Protein AF-A0A0J9SZX3-F1 (afdb_monomer_lite)

InterPro domains:
  IPR008780 Plasmodium vivax Vir [PF05795] (6-105)

Organism: Plasmodium vivax (strain Brazil I) (NCBI:txid1033975)

Foldseek 3Di:
DPVVVVVVPDDPPDPVDDPPDPPDDPVQVVLVVLLVVCLVCVVVLVVLLPDLPNQLDPVNLVSLVVSLVSLVVLVVCLVDDHPSYDNVVNCVSDDPCVNVVSVVSNVSSVVSNVVVVVVVVVVVVD

Radius of gyration: 20.73 Å; chains: 1; bounding box: 51×22×68 Å

Sequence (126 aa):
MIYGELYSNIAEDFII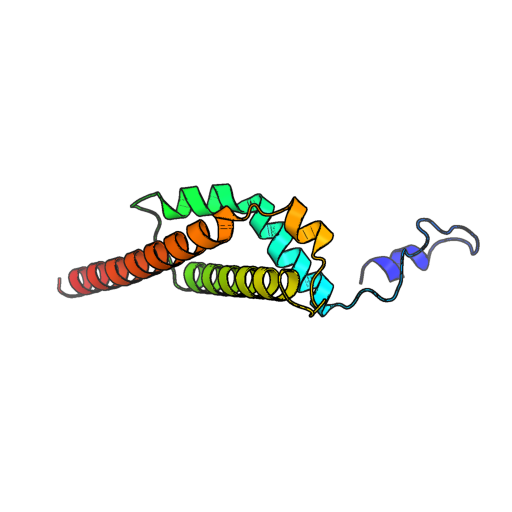CNPLNTHINRDIFFKNKMLFDYSKDYKNIDLDTLHGQTTCNKDYKDYMEKYISMYKGAYLDCKGEKKNFDCKYFSTLFQENQYKHLNTLKWMIQLKVELQKLLRAQLLQY

pLDDT: mean 77.6, std 12.15, range [50.72, 91.38]

Structure (mmCIF, N/CA/C/O backbone):
data_AF-A0A0J9SZX3-F1
#
_entry.id   AF-A0A0J9SZX3-F1
#
loop_
_atom_site.group_PDB
_atom_site.id
_atom_site.type_symbol
_atom_site.label_atom_id
_atom_site.label_alt_id
_atom_site.label_comp_id
_atom_site.label_asym_id
_atom_site.label_entity_id
_atom_site.label_seq_id
_atom_site.pdbx_PDB_ins_code
_atom_site.Cartn_x
_atom_site.Cartn_y
_atom_site.Cartn_z
_atom_site.occupancy
_atom_site.B_iso_or_equiv
_atom_site.auth_seq_id
_atom_site.auth_comp_id
_atom_site.auth_asym_id
_atom_site.auth_atom_id
_atom_site.pdbx_PDB_model_num
ATOM 1 N N . MET A 1 1 ? -10.028 -8.873 -24.886 1.00 53.22 1 MET A N 1
ATOM 2 C CA . MET A 1 1 ? -9.242 -9.258 -26.072 1.00 53.22 1 MET A CA 1
ATOM 3 C C . MET A 1 1 ? -9.576 -8.264 -27.180 1.00 53.22 1 MET A C 1
ATOM 5 O O . MET A 1 1 ? -10.321 -8.593 -28.076 1.00 53.22 1 MET A O 1
ATOM 9 N N . ILE A 1 2 ? -9.109 -7.015 -27.047 1.00 53.38 2 ILE A N 1
ATOM 10 C CA . ILE A 1 2 ? -9.545 -5.880 -27.894 1.00 53.38 2 ILE A CA 1
ATOM 11 C C . ILE A 1 2 ? -8.581 -5.660 -29.076 1.00 53.38 2 ILE A C 1
ATOM 13 O O . ILE A 1 2 ? -8.982 -5.222 -30.145 1.00 53.38 2 ILE A O 1
ATOM 17 N N . TYR A 1 3 ? -7.308 -6.033 -28.920 1.00 50.72 3 TYR A N 1
ATOM 18 C CA . TYR A 1 3 ? -6.287 -5.813 -29.950 1.00 50.72 3 TYR A CA 1
ATOM 19 C C . TYR A 1 3 ? -6.412 -6.747 -31.163 1.00 50.72 3 TYR A C 1
ATOM 21 O O . TYR A 1 3 ? -6.069 -6.343 -32.265 1.00 50.72 3 TYR A O 1
ATOM 29 N N . GLY A 1 4 ? -6.914 -7.975 -30.980 1.00 54.25 4 GLY A N 1
ATOM 30 C CA . GLY A 1 4 ? -7.022 -8.954 -32.071 1.00 54.25 4 GLY A CA 1
ATOM 31 C C . GLY A 1 4 ? -8.046 -8.563 -33.139 1.00 54.25 4 GLY A C 1
ATOM 32 O O . GLY A 1 4 ? -7.789 -8.722 -34.326 1.00 54.25 4 GLY A O 1
ATOM 33 N N . GLU A 1 5 ? -9.174 -7.984 -32.726 1.00 59.31 5 GLU A N 1
ATOM 34 C CA . GLU A 1 5 ? -10.237 -7.553 -33.645 1.00 59.31 5 GLU A CA 1
ATOM 35 C C . GLU A 1 5 ? -9.813 -6.330 -34.474 1.00 59.31 5 GLU A C 1
ATOM 37 O O . GLU A 1 5 ? -10.094 -6.267 -35.672 1.00 59.31 5 GLU A O 1
ATOM 42 N N . LEU A 1 6 ? -9.050 -5.409 -33.872 1.00 55.28 6 LEU A N 1
ATOM 43 C CA . LEU A 1 6 ? -8.512 -4.218 -34.542 1.00 55.28 6 LEU A CA 1
ATOM 44 C C . LEU A 1 6 ? -7.526 -4.553 -35.669 1.00 55.28 6 LEU A C 1
ATOM 46 O O . LEU A 1 6 ? -7.510 -3.852 -36.673 1.00 55.28 6 LEU A O 1
ATOM 50 N N . TYR A 1 7 ? -6.744 -5.626 -35.526 1.00 55.78 7 TYR A N 1
ATOM 51 C CA . TYR A 1 7 ? -5.743 -6.042 -36.517 1.00 55.78 7 TYR A CA 1
ATOM 52 C C . TYR A 1 7 ? -6.299 -6.924 -37.644 1.00 55.78 7 TYR A C 1
ATOM 54 O O . TYR A 1 7 ? -5.657 -7.061 -38.677 1.00 55.78 7 TYR A O 1
ATOM 62 N N . SER A 1 8 ? -7.491 -7.502 -37.475 1.00 58.56 8 SER A N 1
ATOM 63 C CA . SER A 1 8 ? -8.088 -8.415 -38.465 1.00 58.56 8 SER A CA 1
ATOM 64 C C . SER A 1 8 ? -8.721 -7.729 -39.687 1.00 58.56 8 SER A C 1
ATOM 66 O O . SER A 1 8 ? -9.003 -8.400 -40.674 1.00 58.56 8 SER A O 1
ATOM 68 N N . ASN A 1 9 ? -8.934 -6.407 -39.638 1.00 56.88 9 ASN A N 1
ATOM 69 C CA . ASN A 1 9 ? -9.701 -5.650 -40.641 1.00 56.88 9 ASN A CA 1
ATOM 70 C C . ASN A 1 9 ? -8.883 -4.597 -41.412 1.00 56.88 9 ASN A C 1
ATOM 72 O O . ASN A 1 9 ? -9.462 -3.723 -42.057 1.00 56.88 9 ASN A O 1
ATOM 76 N N . ILE A 1 10 ? -7.552 -4.640 -41.341 1.00 56.94 10 ILE A N 1
ATOM 77 C CA . ILE A 1 10 ? -6.673 -3.657 -41.991 1.00 56.94 10 ILE A CA 1
ATOM 78 C C . ILE A 1 10 ? -5.824 -4.350 -43.055 1.00 56.94 10 ILE A C 1
ATOM 80 O O . ILE A 1 10 ? -5.235 -5.395 -42.790 1.00 56.94 10 ILE A O 1
ATOM 84 N N . ALA A 1 11 ? -5.797 -3.768 -44.260 1.00 59.06 11 ALA A N 1
ATOM 85 C CA . ALA A 1 11 ? -4.936 -4.203 -45.357 1.00 59.06 11 ALA A CA 1
ATOM 86 C C . ALA A 1 11 ? -3.480 -4.296 -44.874 1.00 59.06 11 ALA A C 1
ATOM 88 O O . ALA A 1 11 ? -3.060 -3.472 -44.060 1.00 59.06 11 ALA A O 1
ATOM 89 N N . GLU A 1 12 ? -2.755 -5.297 -45.377 1.00 57.19 12 GLU A N 1
ATOM 90 C CA . GLU A 1 12 ? -1.538 -5.922 -44.820 1.00 57.19 12 GLU A CA 1
ATOM 91 C C . GLU A 1 12 ? -0.381 -4.982 -44.399 1.00 57.19 12 GLU A C 1
ATOM 93 O O . GLU A 1 12 ? 0.527 -5.427 -43.705 1.00 57.19 12 GLU A O 1
ATOM 98 N N . ASP A 1 13 ? -0.447 -3.681 -44.693 1.00 56.00 13 ASP A N 1
ATOM 99 C CA . ASP A 1 13 ? 0.618 -2.701 -44.448 1.00 56.00 13 ASP A CA 1
ATOM 100 C C . ASP A 1 13 ? 0.299 -1.608 -43.405 1.00 56.00 13 ASP A C 1
ATOM 102 O O . ASP A 1 13 ? 1.117 -0.714 -43.176 1.00 56.00 13 ASP A O 1
ATOM 106 N N . PHE A 1 14 ? -0.862 -1.632 -42.736 1.00 58.31 14 PHE A N 1
ATOM 107 C CA . PHE A 1 14 ? -1.227 -0.579 -41.772 1.00 58.31 14 PHE A CA 1
ATOM 108 C C . PHE A 1 14 ? -0.963 -0.981 -40.311 1.00 58.31 14 PHE A C 1
ATOM 110 O O . PHE A 1 14 ? -1.860 -1.391 -39.574 1.00 58.31 14 PHE A O 1
ATOM 117 N N . ILE A 1 15 ? 0.280 -0.823 -39.843 1.00 58.69 15 ILE A N 1
ATOM 118 C CA . ILE A 1 15 ? 0.596 -0.953 -38.412 1.00 58.69 15 ILE A CA 1
ATOM 119 C C . ILE A 1 15 ? 0.103 0.306 -37.674 1.00 58.69 15 ILE A C 1
ATOM 121 O O . ILE A 1 15 ? 0.821 1.298 -37.581 1.00 58.69 15 ILE A O 1
ATOM 125 N N . ILE A 1 16 ? -1.127 0.274 -37.138 1.00 61.84 16 ILE A N 1
ATOM 126 C CA . ILE A 1 16 ? -1.720 1.411 -36.395 1.00 61.84 16 ILE A CA 1
ATOM 127 C C . ILE A 1 16 ? -0.875 1.766 -35.161 1.00 61.84 16 ILE A C 1
ATOM 129 O O . ILE A 1 16 ? -0.674 2.941 -34.865 1.00 61.84 16 ILE A O 1
ATOM 133 N N . CYS A 1 17 ? -0.338 0.757 -34.472 1.00 61.09 17 CYS A N 1
ATOM 134 C CA . CYS A 1 17 ? 0.609 0.922 -33.373 1.00 61.09 17 CYS A CA 1
ATOM 135 C C . CYS A 1 17 ? 1.563 -0.271 -33.361 1.00 61.09 17 CYS A C 1
ATOM 137 O O . CYS A 1 17 ? 1.113 -1.383 -33.079 1.00 61.09 17 CYS A O 1
ATOM 139 N N . ASN A 1 18 ? 2.866 -0.061 -33.582 1.00 60.44 18 ASN A N 1
ATOM 140 C CA . ASN A 1 18 ? 3.851 -1.115 -33.324 1.00 60.44 18 ASN A CA 1
ATOM 141 C C . ASN A 1 18 ? 3.641 -1.616 -31.887 1.00 60.44 18 ASN A C 1
ATOM 143 O O . ASN A 1 18 ? 3.671 -0.785 -30.971 1.00 60.44 18 ASN A O 1
ATOM 147 N N . PRO A 1 19 ? 3.396 -2.920 -31.655 1.00 58.69 19 PRO A N 1
ATOM 148 C CA . PRO A 1 19 ? 3.255 -3.430 -30.303 1.00 58.69 19 PRO A CA 1
ATOM 149 C C . PRO A 1 19 ? 4.563 -3.163 -29.560 1.00 58.69 19 PRO A C 1
ATOM 151 O O . PRO A 1 19 ? 5.585 -3.808 -29.794 1.00 58.69 19 PRO A O 1
ATOM 154 N N . LEU A 1 20 ? 4.541 -2.159 -28.684 1.00 60.97 20 LEU A N 1
ATOM 155 C CA . LEU A 1 20 ? 5.663 -1.829 -27.822 1.00 60.97 20 LEU A CA 1
ATOM 156 C C . LEU A 1 20 ? 5.816 -2.973 -26.824 1.00 60.97 20 LEU A C 1
ATOM 158 O O . LEU A 1 20 ? 5.102 -3.042 -25.831 1.00 60.97 20 LEU A O 1
ATOM 162 N N . ASN A 1 21 ? 6.771 -3.853 -27.120 1.00 56.81 21 ASN A N 1
ATOM 163 C CA . ASN A 1 21 ? 7.267 -4.907 -26.245 1.00 56.81 21 ASN A CA 1
ATOM 164 C C . ASN A 1 21 ? 6.199 -5.952 -25.851 1.00 56.81 21 ASN A C 1
ATOM 166 O O . ASN A 1 21 ? 5.454 -5.805 -24.887 1.00 56.81 21 ASN A O 1
ATOM 170 N N . THR A 1 22 ? 6.146 -7.065 -26.583 1.00 57.16 22 THR A N 1
ATOM 171 C CA . THR A 1 22 ? 5.174 -8.158 -26.382 1.00 57.16 22 THR A CA 1
ATOM 172 C C . THR A 1 22 ? 5.386 -8.964 -25.095 1.00 57.16 22 THR A C 1
ATOM 174 O O . THR A 1 22 ? 4.530 -9.766 -24.725 1.00 57.16 22 THR A O 1
ATOM 177 N N . HIS A 1 23 ? 6.493 -8.748 -24.380 1.00 66.69 23 HIS A N 1
ATOM 178 C CA . HIS A 1 23 ? 6.861 -9.494 -23.175 1.00 66.69 23 HIS A CA 1
ATOM 179 C C . HIS A 1 23 ? 6.585 -8.714 -21.881 1.00 66.69 23 HIS A C 1
ATOM 181 O O . HIS A 1 23 ? 7.402 -8.693 -20.960 1.00 66.69 23 HIS A O 1
ATOM 187 N N . ILE A 1 24 ? 5.417 -8.076 -2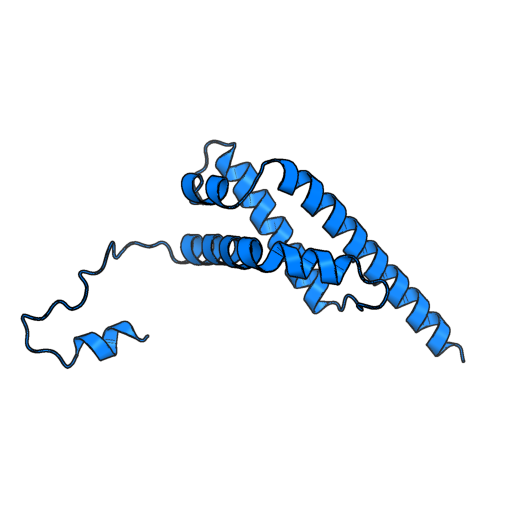1.781 1.00 70.25 24 ILE A N 1
ATOM 188 C CA . ILE A 1 24 ? 4.959 -7.517 -20.504 1.00 70.25 24 ILE A CA 1
ATOM 189 C C . ILE A 1 24 ? 4.533 -8.677 -19.604 1.00 70.25 24 ILE A C 1
ATOM 191 O O . ILE A 1 24 ? 3.558 -9.378 -19.877 1.00 70.25 24 ILE A O 1
ATOM 195 N N . ASN A 1 25 ? 5.250 -8.873 -18.499 1.00 82.38 25 ASN A N 1
ATOM 196 C CA . ASN A 1 25 ? 4.835 -9.827 -17.482 1.00 82.38 25 ASN A CA 1
ATOM 197 C C . ASN A 1 25 ? 3.489 -9.377 -16.882 1.00 82.38 25 ASN A C 1
ATOM 199 O O . ASN A 1 25 ? 3.388 -8.309 -16.272 1.00 82.38 25 ASN A O 1
ATOM 203 N N . ARG A 1 26 ? 2.458 -10.210 -17.060 1.00 83.81 26 ARG A N 1
ATOM 204 C CA . ARG A 1 26 ? 1.079 -9.931 -16.637 1.00 83.81 26 ARG A CA 1
ATOM 205 C C . ARG A 1 26 ? 0.970 -9.629 -15.141 1.00 83.81 26 ARG A C 1
ATOM 207 O O . ARG A 1 26 ? 0.232 -8.724 -14.756 1.00 83.81 26 ARG A O 1
ATO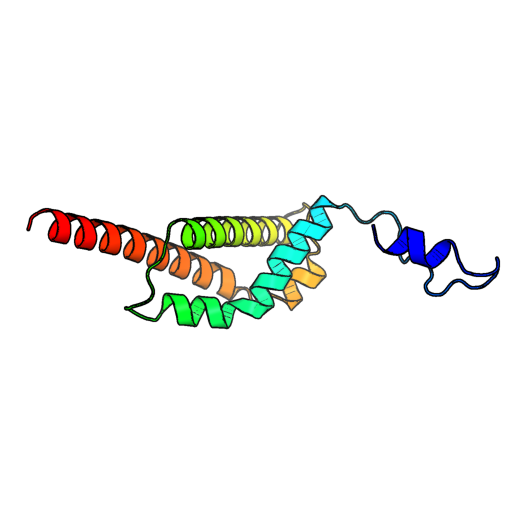M 214 N N . ASP A 1 27 ? 1.719 -10.342 -14.308 1.00 85.06 27 ASP A N 1
ATOM 215 C CA . ASP A 1 27 ? 1.674 -10.165 -12.857 1.00 85.06 27 ASP A CA 1
ATOM 216 C C . ASP A 1 27 ? 2.327 -8.848 -12.443 1.00 85.06 27 ASP A C 1
ATOM 218 O O . ASP A 1 27 ? 1.775 -8.121 -11.617 1.00 85.06 27 ASP A O 1
ATOM 222 N N . ILE A 1 28 ? 3.464 -8.499 -13.052 1.00 82.44 28 ILE A N 1
ATOM 223 C CA . ILE A 1 28 ? 4.126 -7.204 -12.836 1.00 82.44 28 ILE A CA 1
ATOM 224 C C . ILE A 1 28 ? 3.200 -6.065 -13.277 1.00 82.44 28 ILE A C 1
ATOM 226 O O . ILE A 1 28 ? 3.049 -5.079 -12.554 1.00 82.44 28 ILE A O 1
ATOM 230 N N . PHE A 1 29 ? 2.517 -6.220 -14.414 1.00 85.62 29 PHE A N 1
ATOM 231 C CA . PHE A 1 29 ? 1.549 -5.237 -14.895 1.00 85.62 29 PHE A CA 1
ATOM 232 C C . PHE A 1 29 ? 0.424 -4.994 -13.882 1.00 85.62 29 PHE A C 1
ATOM 234 O O . PHE A 1 29 ? 0.187 -3.848 -13.503 1.00 85.62 29 PHE A O 1
ATOM 241 N N . PHE A 1 30 ? -0.249 -6.043 -13.397 1.00 87.62 30 PHE A N 1
ATOM 242 C CA . PHE A 1 30 ? -1.354 -5.865 -12.447 1.00 87.62 30 PHE A CA 1
ATOM 243 C C . PHE A 1 30 ? -0.899 -5.319 -11.094 1.00 87.62 30 PHE A C 1
ATOM 245 O O . PHE A 1 30 ? -1.615 -4.517 -10.491 1.00 87.62 30 PHE A O 1
ATOM 252 N N . LYS A 1 31 ? 0.294 -5.703 -10.631 1.00 88.31 31 LYS A N 1
ATOM 253 C CA . LYS A 1 31 ? 0.903 -5.142 -9.420 1.00 88.31 31 LYS A CA 1
ATOM 254 C C . LYS A 1 31 ? 1.154 -3.639 -9.564 1.00 88.31 31 LYS A C 1
ATOM 256 O O . LYS A 1 31 ? 0.716 -2.865 -8.716 1.00 88.31 31 LYS A O 1
ATOM 261 N N . ASN A 1 32 ? 1.782 -3.218 -10.663 1.00 85.88 32 ASN A N 1
ATOM 262 C CA . ASN A 1 32 ? 2.033 -1.803 -10.943 1.00 85.88 32 ASN A CA 1
ATOM 263 C C . ASN A 1 32 ? 0.733 -1.018 -11.164 1.00 85.88 32 ASN A C 1
ATOM 265 O O . ASN A 1 32 ? 0.621 0.104 -10.678 1.00 85.88 32 ASN A O 1
ATOM 269 N N . LYS A 1 33 ? -0.273 -1.609 -11.824 1.00 89.94 33 LYS A N 1
ATOM 270 C CA . LYS A 1 33 ? -1.596 -0.990 -11.985 1.00 89.94 33 LYS A CA 1
ATOM 271 C C . LYS A 1 33 ? -2.245 -0.715 -10.629 1.00 89.94 33 LYS A C 1
ATOM 273 O O . LYS A 1 33 ? -2.715 0.390 -10.406 1.00 89.94 33 LYS A O 1
ATOM 278 N N . MET A 1 34 ? -2.230 -1.686 -9.715 1.00 89.94 34 MET A N 1
ATOM 279 C CA . MET A 1 34 ? -2.815 -1.512 -8.382 1.00 89.94 34 MET A CA 1
ATOM 280 C C . MET A 1 34 ? -2.157 -0.357 -7.611 1.00 89.94 34 MET A C 1
ATOM 282 O O . MET A 1 34 ? -2.840 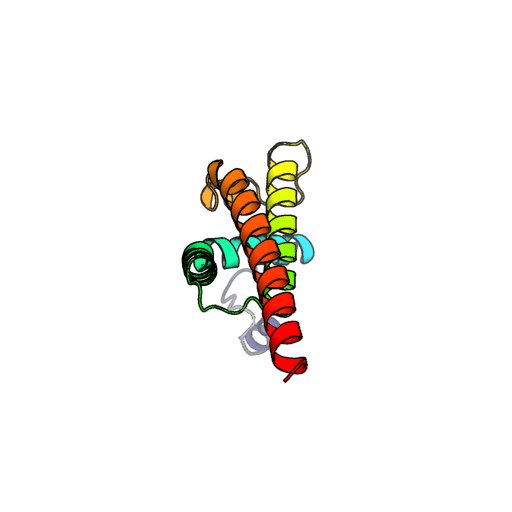0.426 -6.956 1.00 89.94 34 MET A O 1
ATOM 286 N N . LEU A 1 35 ? -0.831 -0.237 -7.708 1.00 90.06 35 LEU A N 1
ATOM 287 C CA . LEU A 1 35 ? -0.087 0.873 -7.114 1.00 90.06 35 LEU A CA 1
ATOM 288 C C . LEU A 1 35 ? -0.433 2.207 -7.791 1.00 90.06 35 LEU A C 1
ATOM 290 O O . LEU A 1 35 ? -0.656 3.205 -7.110 1.00 90.06 35 LEU A O 1
ATOM 294 N N . PHE A 1 36 ? -0.527 2.224 -9.120 1.00 91.12 36 PHE A N 1
ATOM 295 C CA . PHE A 1 36 ? -0.934 3.408 -9.869 1.00 91.12 36 PHE A CA 1
ATOM 296 C C . PHE A 1 36 ? -2.335 3.884 -9.478 1.00 91.12 36 PHE A C 1
ATOM 298 O O . PHE A 1 36 ? -2.484 5.055 -9.138 1.00 91.12 36 PHE A O 1
ATOM 305 N N . ASP A 1 37 ? -3.330 2.996 -9.482 1.00 89.12 37 ASP A N 1
ATOM 306 C CA . ASP A 1 37 ? -4.716 3.334 -9.144 1.00 89.12 37 ASP A CA 1
ATOM 307 C C . ASP A 1 37 ? -4.774 3.996 -7.757 1.00 89.12 37 ASP A C 1
ATOM 309 O O . ASP A 1 37 ? -5.294 5.100 -7.603 1.00 89.12 37 ASP A O 1
ATOM 313 N N . TYR A 1 38 ? -4.106 3.404 -6.761 1.00 85.12 38 TYR A N 1
ATOM 314 C CA . TYR A 1 38 ? -4.029 4.009 -5.433 1.00 85.12 38 TYR A CA 1
ATOM 315 C C . TYR A 1 38 ? -3.322 5.366 -5.432 1.00 85.12 38 TYR A C 1
ATOM 317 O O . TYR A 1 38 ? -3.765 6.287 -4.753 1.00 85.12 38 TYR A O 1
ATOM 325 N N . SER A 1 39 ? -2.220 5.527 -6.173 1.00 87.69 39 SER A N 1
ATOM 326 C CA . SER A 1 39 ? -1.506 6.813 -6.228 1.00 87.69 39 SER A CA 1
ATOM 327 C C . SER A 1 39 ? -2.408 7.963 -6.702 1.00 87.69 39 SER A C 1
ATOM 329 O O . SER A 1 39 ? -2.133 9.126 -6.404 1.00 87.69 39 SER A O 1
ATOM 331 N N . LYS A 1 40 ? -3.490 7.646 -7.426 1.00 88.75 40 LYS A N 1
ATOM 332 C CA . LYS A 1 40 ? -4.512 8.602 -7.859 1.00 88.75 40 LYS A CA 1
ATOM 333 C C . LYS A 1 40 ? -5.629 8.771 -6.833 1.00 88.75 40 LYS A C 1
ATOM 335 O O . LYS A 1 40 ? -6.056 9.902 -6.616 1.00 88.75 40 LYS A O 1
ATOM 340 N N . ASP A 1 41 ? -6.018 7.697 -6.154 1.00 81.94 41 ASP A N 1
ATOM 341 C CA . ASP A 1 41 ? -7.134 7.694 -5.202 1.00 81.94 41 ASP A CA 1
ATOM 342 C C . ASP A 1 41 ? -6.752 7.959 -3.738 1.00 81.94 41 ASP A C 1
ATOM 344 O O . ASP A 1 41 ? -7.641 8.105 -2.900 1.00 81.94 41 ASP A O 1
ATOM 348 N N . TYR A 1 42 ? -5.462 8.074 -3.397 1.00 77.62 42 TYR A N 1
ATOM 349 C CA . TYR A 1 42 ? -5.021 8.178 -1.997 1.00 77.62 42 TYR A CA 1
ATOM 350 C C . TYR A 1 42 ? -5.695 9.330 -1.233 1.00 77.62 42 TYR A C 1
ATOM 352 O O . TYR A 1 42 ? -6.012 9.185 -0.057 1.00 77.62 42 TYR A O 1
ATOM 360 N N . LYS A 1 43 ? -5.960 10.464 -1.902 1.00 75.56 43 LYS A N 1
ATOM 361 C CA . LYS A 1 43 ? -6.647 11.610 -1.287 1.00 75.56 43 LYS A CA 1
ATOM 362 C C . LYS A 1 43 ? -8.088 11.279 -0.910 1.00 75.56 43 LYS A C 1
ATOM 364 O O . LYS A 1 43 ? -8.539 11.689 0.151 1.00 75.56 43 LYS A O 1
ATOM 369 N N . ASN A 1 44 ? -8.794 10.542 -1.763 1.00 77.94 44 ASN A N 1
ATOM 370 C CA . ASN A 1 44 ? -10.170 10.127 -1.496 1.00 77.94 44 ASN A CA 1
ATOM 371 C C . ASN A 1 44 ? -10.196 9.125 -0.338 1.00 77.94 44 ASN A C 1
ATOM 373 O O . ASN A 1 44 ? -10.964 9.293 0.600 1.00 77.94 44 ASN A O 1
ATOM 377 N N . ILE A 1 45 ? -9.261 8.172 -0.338 1.00 73.88 45 ILE A N 1
ATOM 378 C CA . ILE A 1 45 ? -9.074 7.201 0.749 1.00 73.88 45 ILE A CA 1
ATOM 379 C C . ILE A 1 45 ? -8.789 7.900 2.086 1.00 73.88 45 ILE A C 1
ATOM 381 O O . ILE A 1 45 ? -9.327 7.499 3.121 1.00 73.88 45 ILE A O 1
ATOM 385 N N . ASP A 1 46 ? -7.966 8.951 2.086 1.00 72.88 46 ASP A N 1
ATOM 386 C CA . ASP A 1 46 ? -7.693 9.744 3.286 1.00 72.88 46 ASP A CA 1
ATOM 387 C C . ASP A 1 46 ? -8.961 10.438 3.796 1.00 72.88 46 ASP A C 1
ATOM 389 O O . ASP A 1 46 ? -9.269 10.350 4.985 1.00 72.88 46 ASP A O 1
ATOM 393 N N . LEU A 1 47 ? -9.734 11.073 2.910 1.00 71.81 47 LEU A N 1
ATOM 394 C CA . LEU A 1 47 ? -10.993 11.736 3.266 1.00 71.81 47 LEU A CA 1
ATOM 395 C C . LEU A 1 47 ? -12.031 10.742 3.809 1.00 71.81 47 LEU A C 1
ATOM 397 O O . LEU A 1 47 ? -12.621 10.982 4.868 1.00 71.81 47 LEU A O 1
ATOM 401 N N . ASP A 1 48 ? -12.180 9.591 3.154 1.00 69.50 48 ASP A N 1
ATOM 402 C CA . ASP A 1 48 ? -13.063 8.505 3.586 1.00 69.50 48 ASP A CA 1
ATOM 403 C C . ASP A 1 48 ? -12.629 7.941 4.943 1.00 69.50 48 ASP A C 1
ATOM 405 O O . ASP A 1 48 ? -13.457 7.569 5.782 1.00 69.50 48 ASP A O 1
ATOM 409 N N . THR A 1 49 ? -11.324 7.921 5.216 1.00 66.50 49 THR A N 1
ATOM 410 C CA . THR A 1 49 ? -10.791 7.446 6.496 1.00 66.50 49 THR A CA 1
ATOM 411 C C . THR A 1 49 ? -10.887 8.507 7.601 1.00 66.50 49 THR A C 1
ATOM 413 O O . THR A 1 49 ? -11.003 8.141 8.771 1.00 66.50 49 THR A O 1
ATOM 416 N N . LEU A 1 50 ? -10.940 9.802 7.282 1.00 66.19 50 LEU A N 1
ATOM 417 C CA . LEU A 1 50 ? -11.082 10.886 8.265 1.00 66.19 50 LEU A CA 1
ATOM 418 C C . LEU A 1 50 ? -12.524 11.088 8.749 1.00 66.19 50 LEU A C 1
ATOM 420 O O . LEU A 1 50 ? -12.731 11.430 9.914 1.00 66.19 50 LEU A O 1
ATOM 424 N N . HIS A 1 51 ? -13.531 10.846 7.907 1.00 64.69 51 HIS A N 1
ATOM 425 C CA . HIS A 1 51 ? -14.920 11.088 8.305 1.00 64.69 51 HIS A CA 1
ATOM 426 C C . HIS A 1 51 ? -15.390 10.092 9.381 1.00 64.69 51 HIS A C 1
ATOM 428 O O . HIS A 1 51 ? -15.309 8.875 9.225 1.00 64.69 51 HIS A O 1
ATOM 434 N N . GLY A 1 52 ? -15.912 10.586 10.508 1.00 59.22 52 GLY A N 1
ATOM 435 C CA . GLY A 1 52 ? -16.391 9.728 11.607 1.00 59.22 52 GLY A CA 1
ATOM 436 C C . GLY A 1 52 ? -17.617 8.874 11.249 1.00 59.22 52 GLY A C 1
ATOM 437 O O . GLY A 1 52 ? -17.897 7.887 11.921 1.00 59.22 52 GLY A O 1
ATOM 438 N N . GL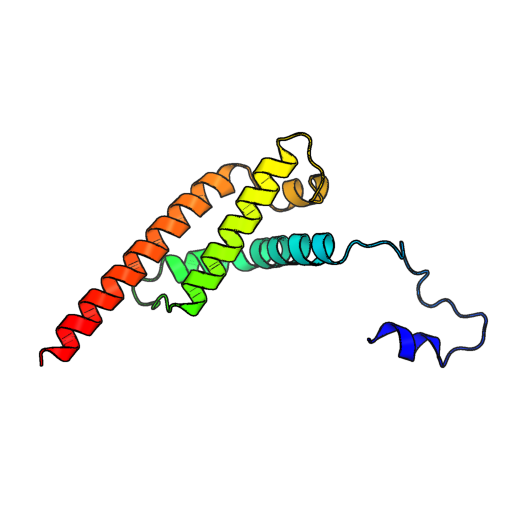N A 1 53 ? -18.328 9.242 10.180 1.00 60.31 53 GLN A N 1
ATOM 439 C CA . GLN A 1 53 ? -19.568 8.599 9.729 1.00 60.31 53 GLN A CA 1
ATOM 440 C C . GLN A 1 53 ? -19.356 7.560 8.619 1.00 60.31 53 GLN A C 1
ATOM 442 O O . GLN A 1 53 ? -20.269 6.788 8.333 1.00 60.31 53 GLN A O 1
ATOM 447 N N . THR A 1 54 ? -18.174 7.502 7.996 1.00 64.25 54 THR A N 1
ATOM 448 C CA . THR A 1 54 ? -17.868 6.482 6.987 1.00 64.25 54 THR A CA 1
ATOM 449 C C . THR A 1 54 ? -17.721 5.128 7.668 1.00 64.25 54 THR A C 1
ATOM 451 O O . THR A 1 54 ? -16.771 4.866 8.411 1.00 64.25 54 THR A O 1
ATOM 454 N N . THR A 1 55 ? -18.677 4.239 7.410 1.00 64.25 55 THR A N 1
ATOM 455 C CA . THR A 1 55 ? -18.609 2.855 7.865 1.00 64.25 55 THR A CA 1
ATOM 456 C C . THR A 1 55 ? -17.567 2.102 7.049 1.00 64.25 55 THR A C 1
ATOM 458 O O . THR A 1 55 ? -17.776 1.852 5.863 1.00 64.25 55 THR A O 1
ATOM 461 N N . CYS A 1 56 ? -16.462 1.704 7.679 1.00 67.31 56 CYS A N 1
ATOM 462 C CA . CYS A 1 56 ? -15.541 0.741 7.081 1.00 67.31 56 CYS A CA 1
ATOM 463 C C . CYS A 1 56 ? -16.221 -0.632 7.055 1.00 67.31 56 CYS A C 1
ATOM 465 O O . CYS A 1 56 ? -16.239 -1.345 8.058 1.00 67.31 56 CYS A O 1
ATOM 467 N N . ASN A 1 57 ? -16.801 -1.005 5.914 1.00 73.50 57 ASN A N 1
ATOM 468 C CA . ASN A 1 57 ? -17.266 -2.371 5.716 1.00 73.50 57 ASN A CA 1
ATOM 469 C C . ASN A 1 57 ? -16.066 -3.317 5.500 1.00 73.50 57 ASN A C 1
ATOM 471 O O . ASN A 1 57 ? -14.925 -2.890 5.303 1.00 73.50 57 ASN A O 1
ATOM 475 N N . LYS A 1 58 ? -16.327 -4.625 5.580 1.00 78.06 58 LYS A N 1
ATOM 476 C CA . LYS A 1 58 ? -15.296 -5.656 5.421 1.00 78.06 58 LYS A CA 1
ATOM 477 C C . LYS A 1 58 ? -14.580 -5.538 4.071 1.00 78.06 58 LYS A C 1
ATOM 479 O O . LYS A 1 58 ? -13.360 -5.611 4.036 1.00 78.06 58 LYS A O 1
ATOM 484 N N . ASP A 1 59 ? -15.323 -5.265 3.004 1.00 80.88 59 ASP A N 1
ATOM 485 C CA . ASP A 1 59 ? -14.774 -5.174 1.649 1.00 80.88 59 ASP A CA 1
ATOM 486 C C . ASP A 1 59 ? -13.773 -4.019 1.507 1.00 80.88 59 ASP A C 1
ATOM 488 O O . ASP A 1 59 ? -12.703 -4.185 0.921 1.00 80.88 59 ASP A O 1
ATOM 492 N N . TYR A 1 60 ? -14.074 -2.861 2.102 1.00 78.69 60 TYR A N 1
ATOM 493 C CA . TYR A 1 60 ? -13.165 -1.718 2.130 1.00 78.69 60 TYR A CA 1
ATOM 494 C C . TYR A 1 60 ? -11.902 -2.022 2.940 1.00 78.69 60 TYR A C 1
ATOM 496 O O . TYR A 1 60 ? -10.794 -1.701 2.508 1.00 78.69 60 TYR A O 1
ATOM 504 N N . LYS A 1 61 ? -12.045 -2.692 4.094 1.00 82.31 61 LYS A N 1
ATOM 505 C CA . LYS A 1 61 ? -10.894 -3.147 4.885 1.00 82.31 61 LYS A CA 1
ATOM 506 C C . LYS A 1 61 ? -10.005 -4.082 4.062 1.00 82.31 61 LYS A C 1
ATOM 508 O O . LYS A 1 61 ? -8.800 -3.849 3.986 1.00 82.31 61 LYS A O 1
ATOM 513 N N . ASP A 1 62 ? -10.590 -5.096 3.434 1.00 85.81 62 ASP A N 1
ATOM 514 C CA . ASP A 1 62 ? -9.861 -6.104 2.662 1.00 85.81 62 ASP A CA 1
ATOM 515 C C . ASP A 1 62 ? -9.147 -5.463 1.455 1.00 85.81 62 ASP A C 1
ATOM 517 O O . ASP A 1 62 ? -7.979 -5.761 1.179 1.00 85.81 62 ASP A O 1
ATOM 521 N N . TYR A 1 63 ? -9.803 -4.514 0.777 1.00 84.19 63 TYR A N 1
ATOM 522 C CA . TYR A 1 63 ? -9.196 -3.708 -0.285 1.00 84.19 63 TYR A CA 1
ATOM 523 C C . TYR A 1 63 ? -7.974 -2.925 0.218 1.00 84.19 63 TYR A C 1
ATOM 525 O O . TYR A 1 63 ? -6.890 -3.004 -0.373 1.00 84.19 63 TYR A O 1
ATOM 533 N N . MET A 1 64 ? -8.121 -2.219 1.341 1.00 85.19 64 MET A N 1
ATOM 534 C CA . MET A 1 64 ? -7.053 -1.415 1.932 1.00 85.19 64 MET A CA 1
ATOM 535 C C . MET A 1 64 ? -5.885 -2.266 2.433 1.00 85.19 64 MET A C 1
ATOM 537 O O . MET A 1 64 ? -4.727 -1.906 2.225 1.00 85.19 64 MET A O 1
ATOM 541 N N . GLU A 1 65 ? -6.145 -3.422 3.040 1.00 87.75 65 GLU A N 1
ATOM 542 C CA . GLU A 1 65 ? -5.095 -4.351 3.465 1.00 87.75 65 GLU A CA 1
ATOM 543 C C . GLU A 1 65 ? -4.307 -4.903 2.277 1.00 87.75 65 GLU A C 1
ATOM 545 O O . GLU A 1 65 ? -3.070 -4.929 2.316 1.00 87.75 65 GLU A O 1
ATOM 550 N N . LYS A 1 66 ? -5.001 -5.283 1.196 1.00 89.25 66 LYS A N 1
ATOM 551 C CA . LYS A 1 66 ? -4.365 -5.741 -0.043 1.00 89.25 66 LYS A CA 1
ATOM 552 C C . LYS A 1 66 ? -3.466 -4.655 -0.627 1.00 89.25 66 LYS A C 1
ATOM 554 O O . LYS A 1 66 ? -2.334 -4.943 -1.019 1.00 89.25 66 LYS A O 1
ATOM 559 N N . TYR A 1 67 ? -3.943 -3.413 -0.649 1.00 88.12 67 TYR A N 1
ATOM 560 C CA . TYR A 1 67 ? -3.158 -2.283 -1.128 1.00 88.12 67 TYR A CA 1
ATOM 561 C C . TYR A 1 67 ? -1.918 -2.029 -0.257 1.00 88.12 67 TYR A C 1
ATOM 563 O O . TYR A 1 67 ? -0.802 -1.978 -0.774 1.00 88.12 67 TYR A O 1
ATOM 571 N N . ILE A 1 68 ? -2.082 -1.928 1.066 1.00 89.38 68 ILE A N 1
ATOM 572 C CA . ILE A 1 68 ? -0.972 -1.659 1.992 1.00 89.38 68 ILE A CA 1
ATOM 573 C C . ILE A 1 68 ? 0.087 -2.761 1.891 1.00 89.38 68 ILE A C 1
ATOM 575 O O . ILE A 1 68 ? 1.284 -2.474 1.921 1.00 89.38 68 ILE A O 1
ATOM 579 N N . SER A 1 69 ? -0.340 -4.016 1.740 1.00 90.62 69 SER A N 1
ATOM 580 C CA . SER A 1 69 ? 0.557 -5.145 1.491 1.00 90.62 69 SER A CA 1
ATOM 581 C C . SER A 1 69 ? 1.334 -4.979 0.178 1.00 90.62 69 SER A C 1
ATOM 583 O O . SER A 1 69 ? 2.560 -5.101 0.175 1.00 90.62 69 SER A O 1
ATOM 585 N N . MET A 1 70 ? 0.651 -4.614 -0.915 1.00 91.06 70 MET A N 1
ATOM 586 C CA . MET A 1 70 ? 1.271 -4.366 -2.222 1.00 91.06 70 MET A CA 1
ATOM 587 C C . MET A 1 70 ? 2.314 -3.245 -2.164 1.00 91.06 70 MET A C 1
ATOM 589 O O . MET A 1 70 ? 3.438 -3.429 -2.626 1.00 91.06 70 MET A O 1
ATOM 593 N N . TYR A 1 71 ? 1.970 -2.108 -1.552 1.00 91.38 71 TYR A N 1
ATOM 594 C CA . TYR A 1 71 ? 2.890 -0.984 -1.385 1.00 91.38 71 TYR A CA 1
ATOM 595 C C . TYR A 1 71 ? 4.127 -1.384 -0.584 1.00 91.38 71 TYR A C 1
ATOM 597 O O . TYR A 1 71 ? 5.245 -1.093 -0.997 1.00 91.38 71 TYR A O 1
ATOM 605 N N . LYS A 1 72 ? 3.953 -2.072 0.553 1.00 89.88 72 LYS A N 1
ATOM 606 C CA . LYS A 1 72 ? 5.084 -2.514 1.381 1.00 89.88 72 LYS A CA 1
ATOM 607 C C . LYS A 1 72 ? 5.978 -3.495 0.635 1.00 89.88 72 LYS A C 1
ATOM 609 O O . LYS A 1 72 ? 7.196 -3.388 0.734 1.00 89.88 72 LYS A O 1
ATOM 614 N N . GLY A 1 73 ? 5.378 -4.413 -0.122 1.00 90.12 73 GLY A N 1
ATOM 615 C CA . GLY A 1 73 ? 6.101 -5.329 -0.997 1.00 90.12 73 GLY A CA 1
ATOM 616 C C . GLY A 1 73 ? 6.951 -4.579 -2.020 1.00 90.12 73 GLY A C 1
ATOM 617 O O . GLY A 1 73 ? 8.149 -4.825 -2.097 1.00 90.12 73 GLY A O 1
ATOM 618 N N . ALA A 1 74 ? 6.360 -3.619 -2.735 1.00 90.75 74 ALA A N 1
ATOM 619 C CA . ALA A 1 74 ? 7.067 -2.793 -3.712 1.00 90.75 74 ALA A CA 1
ATOM 620 C C . ALA A 1 74 ? 8.160 -1.925 -3.071 1.00 90.75 74 ALA A C 1
ATOM 622 O O . ALA A 1 74 ? 9.269 -1.858 -3.583 1.00 90.75 74 ALA A O 1
ATOM 623 N N . TYR A 1 75 ? 7.886 -1.316 -1.916 1.00 90.44 75 TYR A N 1
ATOM 624 C CA . TYR A 1 75 ? 8.859 -0.516 -1.173 1.00 90.44 75 TYR A CA 1
ATOM 625 C C . TYR A 1 75 ? 10.087 -1.339 -0.765 1.00 90.44 75 TYR A C 1
ATOM 627 O O . TYR A 1 75 ? 11.215 -0.885 -0.939 1.00 90.44 75 TYR A O 1
ATOM 635 N N . LEU A 1 76 ? 9.880 -2.550 -0.235 1.00 89.12 76 LEU A N 1
ATOM 636 C CA . LEU A 1 76 ? 10.969 -3.447 0.160 1.00 89.12 76 LEU A CA 1
ATOM 637 C C . LEU A 1 76 ? 11.727 -4.005 -1.049 1.00 89.12 76 LEU A C 1
ATOM 639 O O . LEU A 1 76 ? 12.950 -4.074 -1.000 1.00 89.12 76 LEU A O 1
ATOM 643 N N . ASP A 1 77 ? 11.023 -4.377 -2.123 1.00 89.31 77 ASP A N 1
ATOM 644 C CA . ASP A 1 77 ? 11.634 -4.838 -3.378 1.00 89.31 77 ASP A CA 1
ATOM 645 C C . ASP A 1 77 ? 12.540 -3.739 -3.950 1.00 89.31 77 ASP A C 1
ATOM 647 O O . ASP A 1 77 ? 13.726 -3.965 -4.159 1.00 89.31 77 ASP A O 1
ATOM 651 N N . CYS A 1 78 ? 12.028 -2.509 -4.036 1.00 87.75 78 CYS A N 1
ATOM 652 C CA . CYS A 1 78 ? 12.745 -1.366 -4.592 1.00 87.75 78 CYS A CA 1
ATOM 653 C C . CYS A 1 78 ? 13.855 -0.785 -3.712 1.00 87.75 78 CYS A C 1
ATOM 655 O O . CYS A 1 78 ? 14.686 -0.033 -4.223 1.00 87.75 78 CYS A O 1
ATOM 657 N N . LYS A 1 79 ? 13.887 -1.111 -2.414 1.00 86.00 79 LYS A N 1
ATOM 658 C CA . LYS A 1 79 ? 15.030 -0.824 -1.531 1.00 86.00 79 LYS A CA 1
ATOM 659 C C . LYS A 1 79 ? 16.026 -1.984 -1.435 1.00 86.00 79 LYS A C 1
ATOM 661 O O . LYS A 1 79 ? 17.115 -1.785 -0.903 1.00 86.00 79 LYS A O 1
ATOM 666 N N . GLY A 1 80 ? 15.655 -3.175 -1.901 1.00 80.81 80 GLY A N 1
ATOM 667 C CA . GLY A 1 80 ? 16.499 -4.366 -1.924 1.00 80.81 80 GLY A CA 1
ATOM 668 C C . GLY A 1 80 ? 17.098 -4.644 -3.305 1.00 80.81 80 GLY A C 1
ATOM 669 O O . GLY A 1 80 ? 17.149 -3.782 -4.175 1.00 80.81 80 GLY A O 1
ATOM 670 N N . GLU A 1 81 ? 17.552 -5.883 -3.511 1.00 64.12 81 GLU A N 1
ATOM 671 C CA . GLU A 1 81 ? 18.176 -6.323 -4.773 1.00 64.12 81 GLU A CA 1
ATOM 672 C C . GLU A 1 81 ? 17.187 -6.957 -5.772 1.00 64.12 81 GLU A C 1
ATOM 674 O O . GLU A 1 81 ? 17.558 -7.290 -6.900 1.00 64.12 81 GLU A O 1
ATOM 679 N N . LYS A 1 82 ? 15.920 -7.148 -5.381 1.00 65.31 82 LYS A N 1
ATOM 680 C CA . LYS A 1 82 ? 14.894 -7.766 -6.235 1.00 65.31 82 LYS A CA 1
ATOM 681 C C . LYS A 1 82 ? 14.230 -6.711 -7.130 1.00 65.31 82 LYS A C 1
ATOM 683 O O . LYS A 1 82 ? 14.081 -5.563 -6.738 1.00 65.31 82 LYS A O 1
ATOM 688 N N . LYS A 1 83 ? 13.860 -7.105 -8.356 1.00 66.38 83 LYS A N 1
ATOM 689 C CA . LYS A 1 83 ? 13.237 -6.231 -9.372 1.00 66.38 83 LYS A CA 1
ATOM 690 C C . LYS A 1 83 ? 11.905 -6.801 -9.864 1.00 66.38 83 LYS A C 1
ATOM 692 O O . LYS A 1 83 ? 11.700 -6.990 -11.060 1.00 66.38 83 LYS A O 1
ATOM 697 N N . ASN A 1 84 ? 11.012 -7.135 -8.937 1.00 81.25 84 ASN A N 1
ATOM 698 C CA . ASN A 1 84 ? 9.659 -7.598 -9.261 1.00 81.25 84 ASN A CA 1
ATOM 699 C C . ASN A 1 84 ? 8.690 -6.440 -9.547 1.00 81.25 84 ASN A C 1
ATOM 701 O O . ASN A 1 84 ? 7.543 -6.686 -9.927 1.00 81.25 84 ASN A O 1
ATOM 705 N N . PHE A 1 85 ? 9.140 -5.200 -9.351 1.00 83.94 85 PHE A N 1
ATOM 706 C CA . PHE A 1 85 ? 8.383 -3.976 -9.591 1.00 83.94 85 PHE A CA 1
ATOM 707 C C . PHE A 1 85 ? 9.170 -2.985 -10.452 1.00 83.94 85 PHE A C 1
ATOM 709 O O . PHE A 1 85 ? 10.398 -3.040 -10.548 1.00 83.94 85 PHE A O 1
ATOM 716 N N . ASP A 1 86 ? 8.451 -2.040 -11.062 1.00 85.88 86 ASP A N 1
ATOM 717 C CA . ASP A 1 86 ? 9.086 -0.896 -11.717 1.00 85.88 86 ASP A CA 1
ATOM 718 C C . ASP A 1 86 ? 9.446 0.157 -10.665 1.00 85.88 86 ASP A C 1
ATOM 720 O O . ASP A 1 86 ? 8.658 1.042 -10.331 1.00 85.88 86 ASP A O 1
ATOM 724 N N . CYS A 1 87 ? 10.654 0.044 -10.120 1.00 86.69 87 CYS A N 1
ATOM 725 C CA . CYS A 1 87 ? 11.115 0.907 -9.038 1.00 86.69 87 CYS A CA 1
ATOM 726 C C . CYS A 1 87 ? 11.359 2.355 -9.457 1.00 86.69 87 CYS A C 1
ATOM 728 O O . CYS A 1 87 ? 11.216 3.262 -8.634 1.00 86.69 87 CYS A O 1
ATOM 730 N N . LYS A 1 88 ? 11.687 2.583 -10.736 1.00 87.06 88 LYS A N 1
ATOM 731 C CA . LYS A 1 88 ? 11.819 3.938 -11.273 1.00 87.06 88 LYS A CA 1
ATOM 732 C C . LYS A 1 88 ? 10.456 4.607 -11.295 1.00 87.06 88 LYS A C 1
ATOM 734 O O . LYS A 1 88 ? 10.345 5.752 -10.887 1.00 87.06 88 LYS A O 1
ATOM 739 N N . TYR A 1 89 ? 9.423 3.902 -11.746 1.00 86.94 89 TYR A N 1
ATOM 740 C CA . TYR A 1 89 ? 8.079 4.459 -11.751 1.00 86.94 89 TYR A CA 1
ATOM 741 C C . TYR A 1 89 ? 7.501 4.575 -10.336 1.00 86.94 89 TYR A C 1
ATOM 743 O O . TYR A 1 89 ? 6.942 5.614 -9.989 1.00 86.94 89 TYR A O 1
ATOM 751 N N . PHE A 1 90 ? 7.709 3.574 -9.477 1.00 89.25 90 PHE A N 1
ATOM 752 C CA . PHE A 1 90 ? 7.273 3.596 -8.078 1.00 89.25 90 PHE A CA 1
ATOM 753 C C . PHE A 1 90 ? 7.745 4.854 -7.335 1.00 89.25 90 PHE A C 1
ATOM 755 O O . PHE A 1 90 ? 6.940 5.514 -6.678 1.00 89.25 90 PHE A O 1
ATOM 762 N N . SER A 1 91 ? 9.018 5.236 -7.481 1.00 88.81 91 SER A N 1
ATOM 763 C CA . SER A 1 91 ? 9.564 6.433 -6.826 1.00 88.81 91 SER A CA 1
ATOM 764 C C . SER A 1 91 ? 8.992 7.749 -7.367 1.00 88.81 91 SER A C 1
ATOM 766 O O . SER A 1 91 ? 9.012 8.750 -6.656 1.00 88.81 91 SER A O 1
ATOM 768 N N . THR A 1 92 ? 8.426 7.762 -8.583 1.00 90.19 92 THR A N 1
ATOM 769 C CA . THR A 1 92 ? 7.680 8.928 -9.098 1.00 90.19 92 THR A CA 1
ATOM 770 C C . THR A 1 92 ? 6.273 9.040 -8.515 1.00 90.19 92 THR A C 1
ATOM 772 O O . THR A 1 92 ? 5.729 10.140 -8.436 1.00 90.19 92 THR A O 1
ATOM 775 N N . LEU A 1 93 ? 5.677 7.916 -8.108 1.00 89.75 93 LEU A N 1
ATOM 776 C CA . LEU A 1 93 ? 4.319 7.871 -7.567 1.00 89.75 93 LEU A CA 1
ATOM 777 C C . LEU A 1 93 ? 4.275 8.133 -6.060 1.00 89.75 93 LEU A C 1
ATOM 779 O O . LEU A 1 93 ? 3.295 8.692 -5.566 1.00 89.75 93 LEU A O 1
ATOM 783 N N . PHE A 1 94 ? 5.310 7.722 -5.325 1.00 88.75 94 PHE A N 1
ATOM 784 C CA . PHE A 1 94 ? 5.268 7.674 -3.869 1.00 88.75 94 PHE A CA 1
ATOM 785 C C . PHE A 1 94 ? 6.468 8.345 -3.215 1.00 88.75 94 PHE A C 1
ATOM 787 O O . PHE A 1 94 ? 7.621 8.026 -3.491 1.00 88.75 94 PHE A O 1
ATOM 794 N N . GLN A 1 95 ? 6.176 9.222 -2.258 1.00 83.62 95 GLN A N 1
ATOM 795 C CA . GLN A 1 95 ? 7.166 9.786 -1.345 1.00 83.62 95 GLN A CA 1
ATOM 796 C C . GLN A 1 95 ? 7.514 8.787 -0.230 1.00 83.62 95 GLN A C 1
ATOM 798 O O . GLN A 1 95 ? 6.695 7.946 0.140 1.00 83.62 95 GLN A O 1
ATOM 803 N N . GLU A 1 96 ? 8.700 8.903 0.375 1.00 74.38 96 GLU A N 1
ATOM 804 C CA . GLU A 1 96 ? 9.117 8.001 1.464 1.00 74.38 96 GLU A CA 1
ATOM 805 C C . GLU A 1 96 ? 8.201 8.062 2.700 1.00 74.38 96 GLU A C 1
ATOM 807 O O . GLU A 1 96 ? 8.002 7.056 3.385 1.00 74.38 96 GLU A O 1
ATOM 812 N N . ASN A 1 97 ? 7.602 9.225 2.973 1.00 81.75 97 ASN A N 1
ATOM 813 C CA .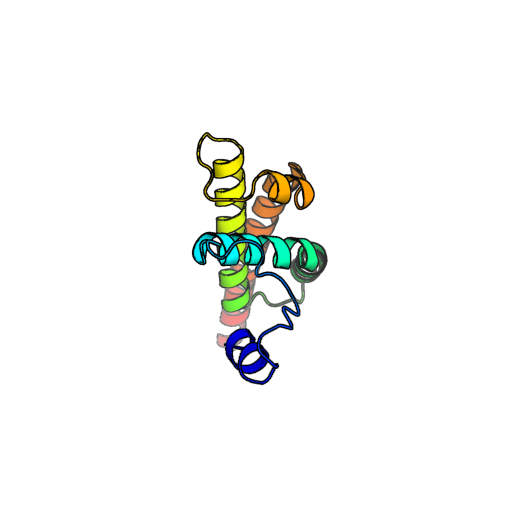 ASN A 1 97 ? 6.672 9.424 4.089 1.00 81.75 97 ASN A CA 1
ATOM 814 C C . ASN A 1 97 ? 5.374 8.599 3.956 1.00 81.75 97 ASN A C 1
ATOM 816 O O . ASN A 1 97 ? 4.724 8.335 4.973 1.00 81.75 97 ASN A O 1
ATOM 820 N N . GLN A 1 98 ? 5.028 8.134 2.748 1.00 83.94 98 GLN A N 1
ATOM 821 C CA . GLN A 1 98 ? 3.844 7.311 2.506 1.00 83.94 98 GLN A CA 1
ATOM 822 C C . GLN A 1 98 ? 3.886 6.023 3.325 1.00 83.94 98 GLN A C 1
ATOM 824 O O . GLN A 1 98 ? 2.865 5.618 3.865 1.00 83.94 98 GLN A O 1
ATOM 829 N N . TYR A 1 99 ? 5.057 5.416 3.530 1.00 84.19 99 TYR A N 1
ATOM 830 C CA . TYR A 1 99 ? 5.162 4.200 4.339 1.00 84.19 99 TYR A CA 1
ATOM 831 C C . TYR A 1 99 ? 4.628 4.402 5.768 1.00 84.19 99 TYR A C 1
ATOM 833 O O . TYR A 1 99 ? 3.890 3.565 6.297 1.00 84.19 99 TYR A O 1
ATOM 841 N N . LYS A 1 100 ? 4.974 5.533 6.399 1.00 85.88 100 LYS A N 1
ATOM 842 C CA . LYS A 1 100 ? 4.490 5.885 7.741 1.00 85.88 100 LYS A CA 1
ATOM 843 C C . LYS A 1 100 ? 2.990 6.173 7.719 1.00 85.88 100 LYS A C 1
ATOM 845 O O . LYS A 1 100 ? 2.271 5.660 8.572 1.00 85.88 100 LYS A O 1
ATOM 850 N N . HIS A 1 101 ? 2.531 6.936 6.728 1.00 85.50 101 HIS A N 1
ATOM 851 C CA . HIS A 1 101 ? 1.117 7.271 6.540 1.00 85.50 101 HIS A CA 1
ATOM 852 C C . HIS A 1 101 ? 0.233 6.025 6.417 1.00 85.50 101 HIS A C 1
ATOM 854 O O . HIS A 1 101 ? -0.752 5.877 7.136 1.00 85.50 101 HIS A O 1
ATOM 860 N N . LEU A 1 102 ? 0.646 5.063 5.591 1.00 85.62 102 LEU A N 1
ATOM 861 C CA . LEU A 1 102 ? -0.078 3.810 5.379 1.00 85.62 102 LEU A CA 1
ATOM 862 C C . LEU A 1 102 ? -0.171 2.945 6.634 1.00 85.62 102 LEU A C 1
ATOM 864 O O . LEU A 1 102 ? -1.177 2.269 6.848 1.00 85.62 102 LEU A O 1
ATOM 868 N N . ASN A 1 103 ? 0.852 2.969 7.491 1.00 84.56 103 ASN A N 1
ATOM 869 C CA . ASN A 1 103 ? 0.766 2.302 8.787 1.00 84.56 103 ASN A CA 1
ATOM 870 C C . ASN A 1 103 ? -0.298 2.955 9.674 1.00 84.56 103 ASN A C 1
ATOM 872 O O . ASN A 1 103 ? -1.085 2.237 10.285 1.00 84.56 103 ASN A O 1
ATOM 876 N N . THR A 1 104 ? -0.360 4.287 9.712 1.00 86.94 104 THR A N 1
ATOM 877 C CA . THR A 1 104 ? -1.399 5.016 10.453 1.00 86.94 104 THR A CA 1
ATOM 878 C C . THR A 1 104 ? -2.795 4.705 9.911 1.00 86.94 104 THR A C 1
ATOM 880 O O . THR A 1 104 ? -3.679 4.351 10.688 1.00 86.94 104 THR A O 1
ATOM 883 N N . LEU A 1 105 ? -2.984 4.747 8.587 1.00 84.12 105 LEU A N 1
ATOM 884 C CA . LEU A 1 105 ? -4.243 4.377 7.925 1.00 84.12 105 LEU A CA 1
ATOM 885 C C . LEU A 1 105 ? -4.700 2.967 8.308 1.00 84.12 105 LEU A C 1
ATOM 887 O O . LEU A 1 105 ? -5.859 2.781 8.676 1.00 84.12 105 LEU A O 1
ATOM 891 N N . LYS A 1 106 ? -3.786 1.986 8.302 1.00 85.75 106 LYS A N 1
ATOM 892 C CA . LYS A 1 106 ? -4.093 0.611 8.725 1.00 85.75 106 LYS A CA 1
ATOM 893 C C . LYS A 1 106 ? -4.694 0.568 10.131 1.00 85.75 106 LYS A C 1
ATOM 895 O O . LYS A 1 106 ? -5.705 -0.099 10.347 1.00 85.75 106 LYS A O 1
ATOM 900 N N . TRP A 1 107 ? -4.073 1.267 11.081 1.00 86.62 107 TRP A N 1
ATOM 901 C CA . TRP A 1 107 ? -4.550 1.316 12.464 1.00 86.62 107 TRP A CA 1
ATOM 902 C C . TRP A 1 107 ? -5.918 1.991 12.575 1.00 86.62 107 TRP A C 1
ATOM 904 O O . TRP A 1 107 ? -6.793 1.468 13.262 1.00 86.62 107 TRP A O 1
ATOM 914 N N . MET A 1 108 ? -6.133 3.101 11.863 1.00 85.19 108 MET A N 1
ATOM 915 C CA . MET A 1 108 ? -7.418 3.808 11.866 1.00 85.19 108 MET A CA 1
ATOM 916 C C . MET A 1 108 ? -8.556 2.940 11.321 1.00 85.19 108 MET A C 1
ATOM 918 O O . MET A 1 108 ? -9.610 2.849 11.950 1.00 85.19 108 MET A O 1
ATOM 922 N N . ILE A 1 109 ? -8.336 2.253 10.196 1.00 83.88 109 ILE A N 1
ATOM 923 C CA . ILE A 1 109 ? -9.325 1.339 9.606 1.00 83.88 109 ILE A CA 1
ATOM 924 C C . ILE A 1 109 ? -9.658 0.210 10.587 1.00 83.88 109 ILE A C 1
ATOM 926 O O . ILE A 1 109 ? -10.832 -0.076 10.823 1.00 83.88 109 ILE A O 1
ATOM 930 N N . GLN A 1 110 ? -8.642 -0.400 11.208 1.00 84.88 110 GLN A N 1
ATOM 931 C CA . GLN A 1 110 ? -8.846 -1.471 12.184 1.00 84.88 110 GLN A CA 1
ATOM 932 C C . GLN A 1 110 ? -9.676 -0.995 13.386 1.00 84.88 110 GLN A C 1
ATOM 934 O O . GLN A 1 110 ? -10.622 -1.677 13.776 1.00 84.88 110 GLN A O 1
ATOM 939 N N . LEU A 1 111 ? -9.373 0.183 13.940 1.00 85.25 111 LEU A N 1
ATOM 940 C CA . LEU A 1 111 ? -10.132 0.760 15.053 1.00 85.25 111 LEU A CA 1
ATOM 941 C C . LEU A 1 111 ? -11.594 1.028 14.675 1.00 85.25 111 LEU A C 1
ATOM 943 O O . LEU A 1 111 ? -12.492 0.663 15.431 1.00 85.25 111 LEU A O 1
ATOM 947 N N . LYS A 1 112 ? -11.852 1.607 13.495 1.00 83.50 112 LYS A N 1
ATOM 948 C CA . LYS A 1 112 ? -13.221 1.868 13.022 1.00 83.50 112 LYS A CA 1
ATOM 949 C C . LYS A 1 112 ? -14.042 0.590 12.873 1.00 83.50 112 LYS A C 1
ATOM 951 O O . LYS A 1 112 ? -15.209 0.572 13.257 1.00 83.50 112 LYS A O 1
ATOM 956 N N . VAL A 1 113 ? -13.442 -0.477 12.346 1.00 83.56 113 VAL A N 1
ATOM 957 C CA . VAL A 1 113 ? -14.116 -1.774 12.193 1.00 83.56 113 VAL A CA 1
ATOM 958 C C . VAL A 1 113 ? -14.512 -2.354 13.552 1.00 83.56 113 VAL A C 1
ATOM 960 O O . VAL A 1 113 ? -15.635 -2.835 13.701 1.00 83.56 113 VAL A O 1
ATOM 963 N N . GLU A 1 114 ? -13.637 -2.280 14.558 1.00 85.38 114 GLU A N 1
ATOM 964 C CA . GLU A 1 114 ? -13.969 -2.752 15.909 1.00 85.38 114 GLU A CA 1
ATOM 965 C C . GLU A 1 114 ? -15.044 -1.882 16.580 1.00 85.38 114 GLU A C 1
ATOM 967 O O . GLU A 1 114 ? -16.007 -2.419 17.129 1.00 85.38 114 GLU A O 1
ATOM 972 N N . LEU A 1 115 ? -14.963 -0.552 16.458 1.00 84.25 115 LEU A N 1
ATOM 973 C CA . LEU A 1 115 ? -16.004 0.355 16.959 1.00 84.25 115 LEU A CA 1
ATOM 974 C C . LEU A 1 115 ? -17.369 0.069 16.318 1.00 84.25 115 LEU A C 1
ATOM 976 O O . LEU A 1 115 ? -18.383 0.035 17.012 1.00 84.25 115 LEU A O 1
ATOM 980 N N . GLN A 1 116 ? -17.406 -0.199 15.010 1.00 82.69 116 GLN A N 1
ATOM 981 C CA . GLN A 1 116 ? -18.651 -0.523 14.319 1.00 82.69 116 GLN A CA 1
ATOM 982 C C . GLN A 1 116 ? -19.258 -1.849 14.801 1.00 82.69 116 GLN A C 1
ATOM 984 O O . GLN A 1 116 ? -20.481 -1.956 14.901 1.00 82.69 116 GLN A O 1
ATOM 989 N N . LYS A 1 117 ? -18.435 -2.857 15.124 1.00 84.75 117 LYS A N 1
ATOM 990 C CA . LYS A 1 117 ? -18.921 -4.113 15.721 1.00 84.75 117 LYS A CA 1
ATOM 991 C C . LYS A 1 117 ? -19.548 -3.873 17.093 1.00 84.75 117 LYS A C 1
ATOM 993 O O . LYS A 1 117 ? -20.626 -4.401 17.349 1.00 84.75 117 LYS A O 1
ATOM 998 N N . LEU A 1 118 ? -18.906 -3.063 17.940 1.00 86.69 118 LEU A N 1
ATOM 999 C CA . LEU A 1 118 ? -19.427 -2.715 19.266 1.00 86.69 118 LEU A CA 1
ATOM 1000 C C . LEU A 1 118 ? -20.767 -1.976 19.168 1.00 86.69 118 LEU A C 1
ATOM 1002 O O . LEU A 1 118 ? -21.717 -2.347 19.853 1.00 86.69 118 LEU A O 1
ATOM 1006 N N . LEU A 1 119 ? -20.874 -1.001 18.259 1.00 85.44 119 LEU A N 1
ATOM 1007 C CA . LEU A 1 119 ? -22.112 -0.249 18.039 1.00 85.44 119 LEU A CA 1
ATOM 1008 C C . LEU A 1 119 ? -23.264 -1.163 17.580 1.00 85.44 119 LEU A C 1
ATOM 1010 O O . LEU A 1 119 ? -24.384 -1.062 18.073 1.00 85.44 119 LEU A O 1
ATOM 1014 N N . ARG A 1 120 ? -22.985 -2.100 16.660 1.00 84.44 120 ARG A N 1
ATOM 1015 C CA . ARG A 1 120 ? -23.974 -3.094 16.203 1.00 84.44 120 ARG A CA 1
ATOM 1016 C C . ARG A 1 120 ? -24.399 -4.042 17.324 1.00 84.44 120 ARG A C 1
ATOM 1018 O O . ARG A 1 120 ? -25.574 -4.376 17.402 1.00 84.44 120 ARG A O 1
ATOM 1025 N N . ALA A 1 121 ? -23.470 -4.465 18.182 1.00 86.44 121 ALA A N 1
ATOM 1026 C CA . ALA A 1 121 ? -23.781 -5.331 19.317 1.00 86.44 121 ALA A CA 1
ATOM 1027 C C . ALA A 1 121 ? -24.710 -4.642 20.331 1.00 86.44 121 ALA A C 1
ATOM 1029 O O . ALA A 1 121 ? -25.620 -5.284 20.842 1.00 86.44 121 ALA A O 1
ATOM 1030 N N . GLN A 1 122 ? -24.525 -3.339 20.572 1.00 86.31 122 GLN A N 1
ATOM 1031 C CA . GLN A 1 122 ? -25.409 -2.547 21.436 1.00 86.31 122 GLN A CA 1
ATOM 1032 C C . GLN A 1 122 ? -26.820 -2.395 20.851 1.00 86.31 122 GLN A C 1
ATOM 1034 O O . GLN A 1 122 ? -27.793 -2.472 21.590 1.00 86.31 122 GLN A O 1
ATOM 1039 N N . LEU A 1 123 ? -26.945 -2.223 19.530 1.00 80.12 123 LEU A N 1
ATOM 1040 C CA . LEU A 1 123 ? -28.244 -2.105 18.851 1.00 80.12 123 LEU A CA 1
ATOM 1041 C C . LEU A 1 123 ? -29.043 -3.418 18.802 1.00 80.12 123 LEU A C 1
ATOM 1043 O O . LEU A 1 123 ? -30.248 -3.365 18.615 1.00 80.12 123 LEU A O 1
ATOM 1047 N N . LEU A 1 124 ? -28.393 -4.577 18.948 1.00 77.31 124 LEU A N 1
ATOM 1048 C CA . LEU A 1 124 ? -29.048 -5.896 18.981 1.00 77.31 124 LEU A CA 1
ATOM 1049 C C . LEU A 1 124 ? -29.499 -6.320 20.391 1.00 77.31 124 LEU A C 1
ATOM 1051 O O . LEU A 1 124 ? -30.067 -7.398 20.551 1.00 77.31 124 LEU A O 1
ATOM 1055 N N . GLN A 1 125 ? -29.197 -5.516 21.413 1.00 72.00 125 GLN A N 1
ATOM 1056 C CA . GLN A 1 125 ? -29.598 -5.750 22.807 1.00 72.00 125 GLN A CA 1
ATOM 1057 C C . GLN A 1 125 ? -30.886 -4.999 23.200 1.00 72.00 125 GLN A C 1
ATOM 1059 O O . GLN A 1 125 ? -31.328 -5.129 24.340 1.00 72.00 125 GLN A O 1
ATOM 1064 N N . TYR A 1 126 ? -31.481 -4.252 22.264 1.00 53.56 126 TYR A N 1
ATOM 1065 C CA . TYR A 1 126 ? -32.770 -3.559 22.370 1.00 53.56 126 TYR A CA 1
ATOM 1066 C C . TYR A 1 126 ? -33.705 -4.035 21.257 1.00 53.56 126 TYR A C 1
ATOM 1068 O O . TYR A 1 126 ? -34.933 -4.007 21.488 1.00 53.56 126 TYR A O 1
#

Secondary structure (DSSP, 8-state):
--HHHHHTTS-TT--SS--S-S---HHHHHHHHHHHHHHHHHHHHHHHHH-TT----HHHHHHHHHHHHHHHHHHHHHHSS--SS-HHHHHHH--TTHHHHHHHHHHHHHHHHHHHHHHHHHHTT-